Protein AF-T1EKC1-F1 (afdb_monomer_lite)

Radius of gyration: 12.85 Å; chains: 1; bounding box: 31×20×33 Å

Secondary structure (DSSP, 8-state):
--HHHHHHHHSTTS--SS--HHHHHHHHHHHTT-S---GGGHHHHHHHHHHT----

Sequence (56 aa):
KFQAWTLKNYGESGKTKTVTRNKYRKIVNILKGCDSLSGENSKLRFWVKAKGFMLG

Foldseek 3Di:
DVVVVC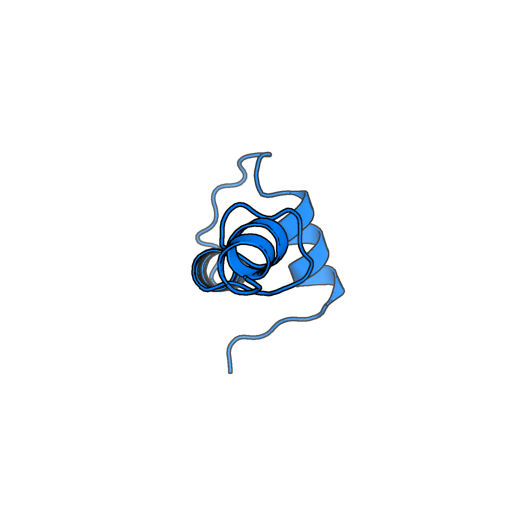CACVNPPHPDPDCHPVNVVVLVCLQVVVDDPPPPCVVVNVVSVVVVDDDD

pLDDT: mean 83.28, std 8.2, range [59.91, 93.38]

Structure (mmCIF, N/CA/C/O backbone):
data_AF-T1EKC1-F1
#
_entry.id   AF-T1EKC1-F1
#
loop_
_atom_site.group_PDB
_atom_site.id
_atom_site.type_symbol
_atom_site.label_atom_id
_atom_site.label_alt_id
_atom_site.label_comp_id
_atom_site.label_asym_id
_atom_site.label_entity_id
_atom_site.label_seq_id
_atom_site.pdbx_PDB_ins_code
_atom_site.Cartn_x
_atom_site.Cartn_y
_atom_site.Cartn_z
_atom_site.occupancy
_atom_site.B_iso_or_equiv
_atom_site.auth_seq_id
_atom_site.auth_comp_id
_atom_site.auth_asym_id
_atom_site.auth_atom_id
_atom_site.pdbx_PDB_model_num
ATOM 1 N N . LYS A 1 1 ? -20.371 -1.321 20.601 1.00 59.91 1 LYS A N 1
ATOM 2 C CA . LYS A 1 1 ? -19.225 -0.384 20.441 1.00 59.91 1 LYS A CA 1
ATOM 3 C C . LYS A 1 1 ? -17.990 -1.101 19.861 1.00 59.91 1 LYS A C 1
ATOM 5 O O . LYS A 1 1 ? -16.988 -1.228 20.546 1.00 59.91 1 LYS A O 1
ATOM 10 N N . PHE A 1 2 ? -18.039 -1.537 18.599 1.00 72.38 2 PHE A N 1
ATOM 11 C CA . PHE A 1 2 ? -16.885 -2.157 17.914 1.00 72.38 2 PHE A CA 1
ATOM 12 C C . PHE A 1 2 ? -16.391 -1.307 16.740 1.00 72.38 2 PHE A C 1
ATOM 14 O O . PHE A 1 2 ? -15.192 -1.136 16.571 1.00 72.38 2 PHE A O 1
ATOM 21 N N . GLN A 1 3 ? -17.307 -0.655 16.018 1.00 76.62 3 GLN A N 1
ATOM 22 C CA . GLN A 1 3 ? -17.016 0.172 14.843 1.00 76.62 3 GLN A CA 1
ATOM 23 C C . GLN A 1 3 ? -15.939 1.248 15.071 1.00 76.62 3 GLN A C 1
ATOM 25 O O . GLN A 1 3 ? -15.031 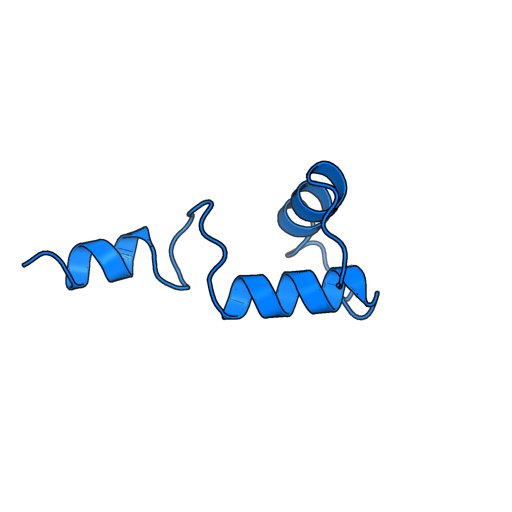1.372 14.257 1.00 76.62 3 GLN A O 1
ATOM 30 N N . ALA A 1 4 ? -15.986 1.990 16.183 1.00 83.31 4 ALA A N 1
ATOM 31 C CA . ALA A 1 4 ? -14.983 3.019 16.483 1.00 83.31 4 ALA A CA 1
ATOM 32 C C . ALA A 1 4 ? -13.584 2.424 16.727 1.00 83.31 4 ALA A C 1
ATOM 34 O O . ALA A 1 4 ? -12.583 2.959 16.253 1.00 83.31 4 ALA A O 1
ATOM 35 N N . TRP A 1 5 ? -13.511 1.288 17.426 1.00 81.88 5 TRP A N 1
ATOM 36 C CA . TRP A 1 5 ? -12.254 0.574 17.643 1.00 81.88 5 TRP A CA 1
ATOM 37 C C . TRP A 1 5 ? -11.731 -0.016 16.330 1.00 81.88 5 TRP A C 1
ATOM 39 O O . TRP A 1 5 ? -10.544 0.114 16.034 1.00 81.88 5 TRP A O 1
ATOM 49 N N . THR A 1 6 ? -12.608 -0.577 15.496 1.00 81.75 6 THR A N 1
ATOM 50 C CA . THR A 1 6 ? -12.237 -1.097 14.178 1.00 81.75 6 THR A CA 1
ATOM 51 C C . THR A 1 6 ? -11.717 0.014 13.272 1.00 81.75 6 THR A C 1
ATOM 53 O O . THR A 1 6 ? -10.652 -0.141 12.690 1.00 81.75 6 THR A O 1
ATOM 56 N N . LEU A 1 7 ? -12.385 1.168 13.198 1.00 79.94 7 LEU A N 1
ATOM 57 C CA . LEU A 1 7 ? -11.911 2.312 12.409 1.00 79.94 7 LEU A CA 1
ATOM 58 C C . LEU A 1 7 ? -10.569 2.851 12.920 1.00 79.94 7 LEU A C 1
ATOM 60 O O . LEU A 1 7 ? -9.702 3.186 12.119 1.00 79.94 7 LEU A O 1
ATOM 64 N N . LYS A 1 8 ? -10.355 2.872 14.239 1.00 81.62 8 LYS A N 1
ATOM 65 C CA . LYS A 1 8 ? -9.079 3.291 14.835 1.00 81.62 8 LYS A CA 1
ATOM 66 C C . LYS A 1 8 ? -7.925 2.343 14.488 1.00 81.62 8 LYS A C 1
ATOM 68 O O . LYS A 1 8 ? -6.820 2.804 14.218 1.00 81.62 8 LYS A O 1
ATOM 73 N N . ASN A 1 9 ? -8.163 1.030 14.515 1.00 81.31 9 ASN A N 1
ATOM 74 C CA . ASN A 1 9 ? -7.104 0.025 14.356 1.00 81.31 9 ASN A CA 1
ATOM 75 C C . ASN A 1 9 ? -6.924 -0.467 12.915 1.00 81.31 9 ASN A C 1
ATOM 77 O O . ASN A 1 9 ? -5.821 -0.864 12.552 1.00 81.31 9 ASN A O 1
ATOM 81 N N . TYR A 1 10 ? -7.981 -0.438 12.104 1.00 80.69 10 TYR A N 1
ATOM 82 C CA . TYR A 1 10 ? -8.027 -0.977 10.739 1.00 80.69 10 TYR A CA 1
ATOM 83 C C . TYR A 1 10 ? -8.366 0.072 9.672 1.00 80.69 10 TYR A C 1
ATOM 85 O O . TYR A 1 10 ? -8.327 -0.241 8.484 1.00 80.69 10 TYR A O 1
ATOM 93 N N . GLY A 1 11 ? -8.685 1.306 10.072 1.00 79.44 11 GLY A N 1
ATOM 94 C CA . GLY A 1 11 ? -8.935 2.411 9.151 1.00 79.44 11 GLY A CA 1
ATOM 95 C C . GLY A 1 11 ? -7.663 2.980 8.521 1.00 79.44 11 GLY A C 1
ATOM 96 O O . GLY A 1 11 ? -6.544 2.540 8.781 1.00 79.44 11 GLY A O 1
ATOM 97 N N . GLU A 1 12 ? -7.845 4.000 7.684 1.00 79.44 12 GLU A N 1
ATOM 98 C CA . GLU A 1 12 ? -6.795 4.584 6.834 1.00 79.44 12 GLU A CA 1
ATOM 99 C C . GLU A 1 12 ? -5.612 5.193 7.613 1.00 79.44 12 GLU A C 1
ATOM 101 O O . GLU A 1 12 ? -4.495 5.231 7.099 1.00 79.44 12 GLU A O 1
ATOM 106 N N . SER A 1 13 ? -5.832 5.645 8.851 1.00 75.75 13 SER A N 1
ATOM 107 C CA . SER A 1 13 ? -4.795 6.210 9.730 1.00 75.75 13 SER A CA 1
ATOM 108 C C . SER A 1 13 ? -4.093 5.167 10.609 1.00 75.75 13 SER A C 1
ATOM 110 O O . SER A 1 13 ? -3.097 5.477 11.268 1.00 75.75 13 SER A O 1
ATOM 112 N N . GLY A 1 14 ? -4.586 3.926 10.633 1.00 75.12 14 GLY A N 1
ATOM 113 C CA . GLY A 1 14 ? -4.034 2.867 11.466 1.00 75.12 14 GLY A CA 1
ATOM 114 C C . GLY A 1 14 ? -2.696 2.337 10.936 1.00 75.12 14 GLY A C 1
ATOM 115 O O . GLY A 1 14 ? -2.512 2.104 9.738 1.00 75.12 14 GLY A O 1
ATOM 116 N N . LYS A 1 15 ? -1.753 2.044 11.841 1.00 73.88 15 LYS A N 1
ATOM 117 C CA . LYS A 1 15 ? -0.482 1.359 11.522 1.00 73.88 15 LYS A CA 1
ATOM 118 C C . LYS A 1 15 ? -0.686 -0.157 11.420 1.00 73.88 15 LYS A C 1
ATOM 120 O O . LYS A 1 15 ? -0.171 -0.937 12.210 1.00 73.88 15 LYS A O 1
ATOM 125 N N . THR A 1 16 ? -1.480 -0.563 10.440 1.00 76.56 16 THR A N 1
ATOM 126 C CA . THR A 1 16 ? -1.985 -1.932 10.251 1.00 76.56 16 THR A CA 1
ATOM 127 C C . THR A 1 16 ? -1.430 -2.540 8.960 1.00 76.56 16 THR A C 1
ATOM 129 O O . THR A 1 16 ? -1.100 -1.830 8.003 1.00 76.56 16 THR A O 1
ATOM 132 N N . LYS A 1 17 ? -1.332 -3.875 8.910 1.00 74.88 17 LYS A N 1
ATOM 133 C CA . LYS A 1 17 ? -0.948 -4.631 7.700 1.00 74.88 17 LYS A CA 1
ATOM 134 C C . LYS A 1 17 ? -2.082 -4.733 6.670 1.00 74.88 17 LYS A C 1
ATOM 136 O O . LYS A 1 17 ? -1.858 -5.241 5.578 1.00 74.88 17 LYS A O 1
ATOM 141 N N . THR A 1 18 ? -3.273 -4.240 7.003 1.00 85.00 18 THR A N 1
ATOM 142 C CA . THR A 1 18 ? -4.429 -4.224 6.104 1.00 85.00 18 THR A CA 1
ATOM 143 C C . THR A 1 18 ? -4.169 -3.259 4.954 1.00 85.00 18 THR A C 1
ATOM 145 O O . THR A 1 18 ? -3.680 -2.134 5.148 1.00 85.00 18 THR A O 1
ATOM 148 N N . VAL A 1 19 ? -4.481 -3.714 3.743 1.00 86.25 19 VAL A N 1
ATOM 149 C CA . VAL A 1 19 ? -4.472 -2.877 2.546 1.00 86.25 19 VAL A CA 1
ATOM 150 C C . VAL A 1 19 ? -5.795 -2.126 2.505 1.00 86.25 19 VAL A C 1
ATOM 152 O O . VAL A 1 19 ? -6.821 -2.649 2.089 1.00 86.25 19 VAL A O 1
ATOM 155 N N . THR A 1 20 ? -5.764 -0.900 3.009 1.00 89.06 20 THR A N 1
ATOM 156 C CA . THR A 1 20 ? -6.886 0.036 2.953 1.00 89.06 20 THR A CA 1
ATOM 157 C C . THR A 1 20 ? -7.001 0.652 1.553 1.00 89.06 20 THR A C 1
ATOM 159 O O . THR A 1 20 ? -6.135 0.432 0.698 1.00 89.06 20 THR A O 1
ATOM 162 N N . ARG A 1 21 ? -8.038 1.455 1.283 1.00 88.94 21 ARG A N 1
ATOM 163 C CA . ARG A 1 21 ? -8.245 2.027 -0.058 1.00 88.94 21 ARG A CA 1
ATOM 164 C C . ARG A 1 21 ? -7.121 2.993 -0.428 1.00 88.94 21 ARG A C 1
ATOM 166 O O . ARG A 1 21 ? -6.664 2.976 -1.570 1.00 88.94 21 ARG A O 1
ATOM 173 N N . ASN A 1 22 ? -6.642 3.804 0.516 1.00 87.81 22 ASN A N 1
ATOM 174 C CA . ASN A 1 22 ? -5.526 4.709 0.247 1.00 87.81 22 ASN A CA 1
ATOM 175 C C . ASN A 1 22 ? -4.212 3.939 0.068 1.00 87.81 22 ASN A C 1
ATOM 177 O O . ASN A 1 22 ? -3.434 4.236 -0.837 1.00 87.81 22 ASN A O 1
ATOM 181 N N . LYS A 1 23 ? -3.981 2.897 0.882 1.00 89.44 23 LYS A N 1
ATOM 182 C CA . LYS A 1 23 ? -2.792 2.048 0.733 1.00 89.44 23 LYS A CA 1
ATOM 183 C C . LYS A 1 23 ? -2.791 1.335 -0.617 1.00 89.44 23 LYS A C 1
ATOM 185 O O . LYS A 1 23 ? -1.753 1.318 -1.264 1.00 89.44 23 LYS A O 1
ATOM 190 N N . TYR A 1 24 ? -3.941 0.844 -1.081 1.00 91.19 24 TYR A N 1
ATOM 191 C CA . TYR A 1 24 ? -4.089 0.288 -2.426 1.00 91.19 24 TYR A CA 1
ATOM 192 C C . TYR A 1 24 ? -3.674 1.289 -3.509 1.00 91.19 24 TYR A C 1
ATOM 194 O O . TYR A 1 24 ? -2.852 0.953 -4.354 1.00 91.19 24 TYR A O 1
ATOM 202 N N . ARG A 1 25 ? -4.161 2.538 -3.457 1.00 90.38 25 ARG A N 1
ATOM 203 C CA . ARG A 1 25 ? -3.772 3.580 -4.429 1.00 90.38 25 ARG A CA 1
ATOM 204 C C . ARG A 1 25 ? -2.260 3.808 -4.456 1.00 90.38 25 ARG A C 1
ATOM 206 O O . ARG A 1 25 ? -1.681 3.869 -5.533 1.00 90.38 25 ARG A O 1
ATOM 213 N N . LYS A 1 26 ? -1.616 3.859 -3.285 1.00 89.94 26 LYS A N 1
ATOM 214 C CA . LYS A 1 26 ? -0.150 3.951 -3.188 1.00 89.94 26 LYS A CA 1
ATOM 215 C C . LYS A 1 26 ? 0.546 2.727 -3.787 1.00 89.94 26 LYS A C 1
ATOM 217 O O . LYS A 1 26 ? 1.499 2.880 -4.532 1.00 89.94 26 LYS A O 1
ATOM 222 N N . ILE A 1 27 ? 0.062 1.515 -3.511 1.00 91.44 27 ILE A N 1
ATOM 223 C CA . ILE A 1 27 ? 0.614 0.287 -4.109 1.00 91.44 27 ILE A CA 1
ATOM 224 C C . ILE A 1 27 ? 0.516 0.352 -5.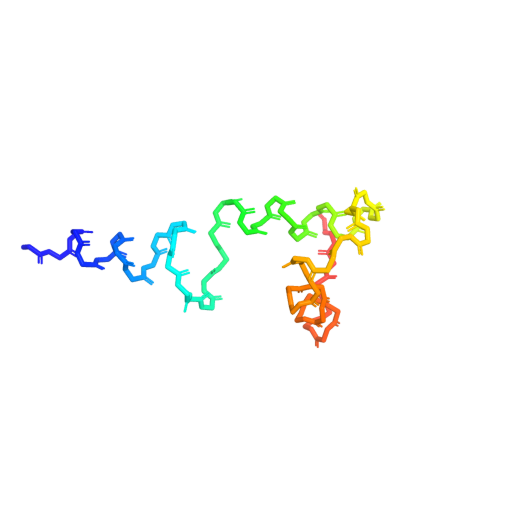638 1.00 91.44 27 ILE A C 1
ATOM 226 O O . ILE A 1 27 ? 1.503 0.097 -6.315 1.00 91.44 27 ILE A O 1
ATOM 230 N N . VAL A 1 28 ? -0.633 0.755 -6.186 1.00 92.81 28 VAL A N 1
ATOM 231 C CA . VAL A 1 28 ? -0.815 0.914 -7.637 1.00 92.81 28 VAL A CA 1
ATOM 232 C C . VAL A 1 28 ? 0.151 1.952 -8.212 1.00 92.81 28 VAL A C 1
ATOM 234 O O . VAL A 1 28 ? 0.768 1.690 -9.240 1.00 92.81 28 VAL A O 1
ATOM 237 N N . ASN A 1 29 ? 0.329 3.098 -7.553 1.00 90.94 29 ASN A N 1
ATOM 238 C CA . ASN A 1 29 ? 1.274 4.127 -7.996 1.00 90.94 29 ASN A CA 1
ATOM 239 C C . ASN A 1 29 ? 2.728 3.630 -7.969 1.00 90.94 29 ASN A C 1
ATOM 241 O O . ASN A 1 29 ? 3.466 3.872 -8.925 1.00 90.94 29 ASN A O 1
ATOM 245 N N . ILE A 1 30 ? 3.113 2.873 -6.933 1.00 91.06 30 ILE A N 1
ATOM 246 C CA . ILE A 1 30 ? 4.415 2.195 -6.843 1.00 91.06 30 ILE A CA 1
ATOM 247 C C . ILE A 1 30 ? 4.605 1.226 -8.012 1.00 91.06 30 ILE A C 1
ATOM 249 O O . ILE A 1 30 ? 5.655 1.250 -8.649 1.00 91.06 30 ILE A O 1
ATOM 253 N N . LEU A 1 31 ? 3.609 0.384 -8.300 1.00 90.75 31 LEU A N 1
ATOM 254 C CA . LEU A 1 31 ? 3.691 -0.609 -9.376 1.00 90.75 31 LEU A CA 1
ATOM 255 C C . LEU A 1 31 ? 3.726 0.037 -10.767 1.00 90.75 31 LEU A C 1
ATOM 257 O O . LEU A 1 31 ? 4.377 -0.489 -11.661 1.00 90.75 31 LEU A O 1
ATOM 261 N N . LYS A 1 32 ? 3.083 1.196 -10.937 1.00 90.69 32 LYS A N 1
ATOM 262 C CA . LYS A 1 32 ? 3.143 1.999 -12.169 1.00 90.69 32 LYS A CA 1
ATOM 263 C C . LYS A 1 32 ? 4.432 2.814 -12.314 1.00 90.69 32 LYS A C 1
AT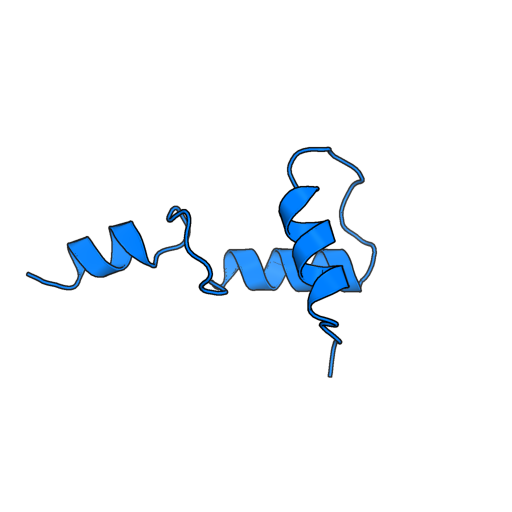OM 265 O O . LYS A 1 32 ? 4.643 3.414 -13.360 1.00 90.69 32 LYS A O 1
ATOM 270 N N . GLY A 1 33 ? 5.269 2.885 -11.277 1.00 86.00 33 GLY A N 1
ATOM 271 C CA . GLY A 1 33 ? 6.465 3.732 -11.270 1.00 86.00 33 GLY A CA 1
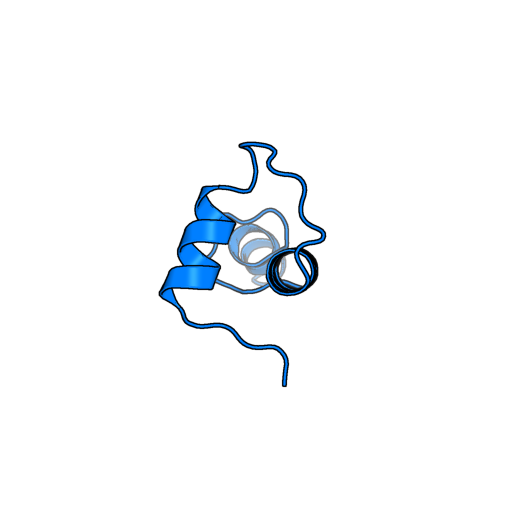ATOM 272 C C . GLY A 1 33 ? 6.178 5.235 -11.149 1.00 86.00 33 GLY A C 1
ATOM 273 O O . GLY A 1 33 ? 7.091 6.034 -11.319 1.00 86.00 33 GLY A O 1
ATOM 274 N N . CYS A 1 34 ? 4.939 5.630 -10.834 1.00 82.12 34 CYS A N 1
ATOM 275 C CA . CYS A 1 34 ? 4.550 7.034 -10.651 1.00 82.12 34 CYS A CA 1
ATOM 276 C C . CYS A 1 34 ? 4.844 7.571 -9.242 1.00 82.12 34 CYS A C 1
ATOM 278 O O . CYS A 1 34 ? 4.665 8.763 -8.998 1.00 82.12 34 CYS A O 1
ATOM 280 N N . ASP A 1 35 ? 5.233 6.716 -8.294 1.00 77.81 35 ASP A N 1
ATOM 281 C CA . ASP A 1 35 ? 5.575 7.167 -6.945 1.00 77.81 35 ASP A CA 1
ATOM 282 C C . ASP A 1 35 ? 6.887 7.959 -6.966 1.00 77.81 35 ASP A C 1
ATOM 284 O O . ASP A 1 35 ? 7.924 7.480 -7.435 1.00 77.81 35 ASP A O 1
ATOM 288 N N . SER A 1 36 ? 6.844 9.176 -6.427 1.00 65.94 36 SER A N 1
ATOM 289 C CA . SER A 1 36 ? 8.034 9.987 -6.227 1.00 65.94 36 SER A CA 1
ATOM 290 C C . SER A 1 36 ? 8.984 9.265 -5.268 1.00 65.94 36 SER A C 1
ATOM 292 O O . SER A 1 36 ? 8.567 8.663 -4.279 1.00 65.94 36 SER A O 1
ATOM 294 N N . LEU A 1 37 ? 10.293 9.343 -5.531 1.00 65.88 37 LEU A N 1
ATOM 295 C CA . LEU A 1 37 ? 11.359 8.760 -4.697 1.00 65.88 37 LEU A CA 1
ATOM 296 C C . LEU A 1 37 ? 11.455 9.379 -3.284 1.00 65.88 37 LEU A C 1
ATOM 298 O O . LEU A 1 37 ? 12.449 9.177 -2.589 1.00 65.88 37 LEU A O 1
ATOM 302 N N . SER A 1 38 ? 10.433 10.120 -2.852 1.00 64.50 38 SER A N 1
ATOM 303 C CA . SER A 1 38 ? 10.338 10.686 -1.517 1.00 64.50 38 SER A CA 1
ATOM 304 C C . SER A 1 38 ? 10.454 9.580 -0.468 1.00 64.50 38 SER A C 1
ATOM 306 O O . SER A 1 38 ? 9.771 8.550 -0.523 1.00 64.50 38 SER A O 1
ATOM 308 N N . GLY A 1 39 ? 11.333 9.802 0.510 1.00 69.88 39 GLY A N 1
ATOM 309 C CA . GLY A 1 39 ? 11.659 8.827 1.549 1.00 69.88 39 GLY A CA 1
ATOM 310 C C . GLY A 1 39 ? 10.445 8.351 2.356 1.00 69.88 39 GLY A C 1
ATOM 311 O O . GLY A 1 39 ? 10.479 7.244 2.901 1.00 69.88 39 GLY A O 1
ATOM 312 N N . GLU A 1 40 ? 9.351 9.117 2.369 1.00 74.88 40 GLU A N 1
ATOM 313 C CA . GLU A 1 40 ? 8.126 8.835 3.124 1.00 74.88 40 GLU A CA 1
ATOM 314 C C . GLU A 1 40 ? 7.486 7.472 2.802 1.00 74.88 40 GLU A C 1
ATOM 316 O O . GLU A 1 40 ? 6.953 6.814 3.700 1.00 74.88 40 GLU A O 1
ATOM 321 N N . ASN A 1 41 ? 7.587 6.984 1.557 1.00 81.75 41 ASN A N 1
ATOM 322 C CA . ASN A 1 41 ? 6.990 5.705 1.140 1.00 81.75 41 ASN A CA 1
ATOM 323 C C . ASN A 1 41 ? 7.988 4.525 1.112 1.00 81.75 41 ASN A C 1
ATOM 325 O O . ASN A 1 41 ? 7.621 3.420 0.707 1.00 81.75 41 ASN A O 1
ATOM 329 N N . SER A 1 42 ? 9.229 4.695 1.587 1.00 86.00 42 SER A N 1
ATOM 330 C CA . SER A 1 42 ? 10.304 3.687 1.456 1.00 86.00 42 SER A CA 1
ATOM 331 C C . SER A 1 42 ? 9.951 2.310 2.035 1.00 86.00 42 SER A C 1
ATOM 333 O O . SER A 1 42 ? 10.156 1.285 1.381 1.00 86.00 42 SER A O 1
ATOM 335 N N . LYS A 1 43 ? 9.357 2.267 3.237 1.00 88.56 43 LYS A N 1
ATOM 336 C CA . LYS A 1 43 ? 8.925 1.010 3.884 1.00 88.56 43 LYS A CA 1
ATOM 337 C C . LYS A 1 43 ? 7.814 0.316 3.103 1.00 88.56 43 LYS A C 1
ATOM 339 O O . LYS A 1 43 ? 7.833 -0.905 2.959 1.00 88.56 43 LYS A O 1
ATOM 344 N N . LEU A 1 44 ? 6.855 1.095 2.597 1.00 87.56 44 LEU A N 1
ATOM 345 C CA . LEU A 1 44 ? 5.766 0.567 1.782 1.00 87.56 44 LEU A CA 1
ATOM 346 C C . LEU A 1 44 ? 6.320 -0.005 0.477 1.00 87.56 44 LEU A C 1
ATOM 348 O O . LEU A 1 44 ? 5.986 -1.129 0.129 1.00 87.56 44 LEU A O 1
ATOM 352 N N . ARG A 1 45 ? 7.228 0.712 -0.194 1.00 89.38 45 ARG A N 1
ATOM 353 C CA . ARG A 1 45 ? 7.868 0.255 -1.432 1.00 89.38 45 ARG A CA 1
ATOM 354 C C . ARG A 1 45 ? 8.655 -1.037 -1.235 1.00 89.38 45 ARG A C 1
ATOM 356 O O . ARG A 1 45 ? 8.538 -1.946 -2.051 1.00 89.38 45 ARG A O 1
ATOM 363 N N . PHE A 1 46 ? 9.414 -1.135 -0.144 1.00 91.06 46 PHE A N 1
ATOM 364 C CA . PHE A 1 46 ? 10.112 -2.367 0.221 1.00 91.06 46 PHE A CA 1
ATOM 365 C C . PHE A 1 46 ? 9.130 -3.525 0.423 1.00 91.06 46 PHE A C 1
ATOM 367 O O . PHE A 1 46 ? 9.305 -4.588 -0.162 1.00 91.06 46 PHE A O 1
ATOM 374 N N . TRP A 1 47 ? 8.061 -3.306 1.193 1.00 91.25 47 TRP A N 1
ATOM 375 C CA . TRP A 1 47 ? 7.049 -4.330 1.446 1.00 91.25 47 TRP A CA 1
ATOM 376 C C . TRP A 1 47 ? 6.323 -4.777 0.170 1.00 91.25 47 TRP A C 1
ATOM 378 O O . TRP A 1 47 ? 6.133 -5.975 -0.023 1.00 91.25 47 TRP A O 1
ATOM 388 N N . VAL A 1 48 ? 5.967 -3.837 -0.714 1.00 91.69 48 VAL A N 1
ATOM 389 C CA . VAL A 1 48 ? 5.333 -4.123 -2.011 1.00 91.69 48 VAL A CA 1
ATOM 390 C C . VAL A 1 48 ? 6.232 -5.010 -2.869 1.00 91.69 48 VAL A C 1
ATOM 392 O O . VAL A 1 48 ? 5.777 -6.040 -3.361 1.00 91.69 48 VAL A O 1
ATOM 395 N N . LYS A 1 49 ? 7.518 -4.654 -2.988 1.00 89.56 49 LYS A N 1
ATOM 396 C CA . LYS A 1 49 ? 8.501 -5.452 -3.732 1.00 89.56 49 LYS A CA 1
ATOM 397 C C . LYS A 1 49 ? 8.700 -6.837 -3.111 1.00 89.56 49 LYS A C 1
ATOM 399 O O . LYS A 1 49 ? 8.640 -7.830 -3.820 1.00 89.56 49 LYS A O 1
ATOM 404 N N . ALA A 1 50 ? 8.869 -6.913 -1.791 1.00 93.38 50 ALA A N 1
ATOM 405 C CA . ALA A 1 50 ? 9.084 -8.172 -1.074 1.00 93.38 50 ALA A CA 1
ATOM 406 C C . ALA A 1 50 ? 7.883 -9.130 -1.143 1.00 93.38 50 ALA A C 1
ATOM 408 O O . ALA A 1 50 ? 8.054 -10.340 -1.035 1.00 93.38 50 ALA A O 1
ATOM 409 N N . LYS A 1 51 ? 6.662 -8.601 -1.289 1.00 92.62 51 LYS A N 1
ATOM 410 C CA . LYS A 1 51 ? 5.445 -9.409 -1.433 1.00 92.62 51 LYS A CA 1
ATOM 411 C C . LYS A 1 51 ? 5.129 -9.814 -2.868 1.00 92.62 51 LYS A C 1
ATOM 413 O O . LYS A 1 51 ? 4.244 -10.642 -3.040 1.00 92.62 51 LYS A O 1
ATOM 418 N N . GLY A 1 52 ? 5.833 -9.268 -3.860 1.00 91.50 52 GLY A N 1
ATOM 419 C CA . GLY A 1 52 ? 5.615 -9.617 -5.262 1.00 91.50 52 GLY A CA 1
ATOM 420 C C . GLY A 1 52 ? 4.239 -9.196 -5.775 1.00 91.50 52 GLY A C 1
ATOM 421 O O . GLY A 1 52 ? 3.622 -9.934 -6.533 1.00 91.50 52 GLY A O 1
ATOM 422 N N . PHE A 1 53 ? 3.724 -8.039 -5.339 1.00 90.25 53 PHE A N 1
ATOM 423 C CA . PHE A 1 53 ? 2.474 -7.525 -5.901 1.00 90.25 53 PHE A CA 1
ATOM 424 C C . PHE A 1 53 ? 2.628 -7.276 -7.402 1.00 90.25 53 PHE A C 1
ATOM 426 O O . PHE A 1 53 ? 3.630 -6.719 -7.849 1.00 90.25 53 PHE A O 1
ATOM 433 N N . MET A 1 54 ? 1.595 -7.633 -8.156 1.00 89.44 54 MET A N 1
ATOM 434 C CA . MET A 1 54 ? 1.485 -7.390 -9.589 1.00 89.44 54 MET A CA 1
ATOM 435 C C . MET A 1 54 ? 0.121 -6.761 -9.873 1.00 89.44 54 MET A C 1
ATOM 437 O O . MET A 1 54 ? -0.837 -6.988 -9.130 1.00 89.44 54 MET A O 1
ATOM 441 N N . LEU A 1 55 ? 0.044 -5.936 -10.916 1.00 86.81 55 LEU A N 1
ATOM 442 C CA . LEU A 1 55 ? -1.238 -5.492 -11.456 1.00 86.81 55 LEU A CA 1
ATOM 443 C C . LEU A 1 55 ? -1.754 -6.627 -12.346 1.00 86.81 55 LEU A C 1
ATOM 445 O O . LEU A 1 55 ? -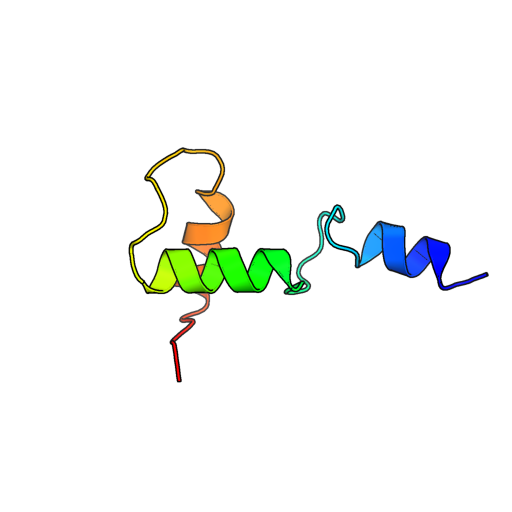1.056 -7.018 -13.279 1.00 86.81 55 LEU A O 1
ATOM 449 N N . GLY A 1 56 ? -2.909 -7.183 -11.987 1.00 75.44 56 GLY A N 1
ATOM 450 C CA . GLY A 1 56 ? -3.657 -8.142 -12.801 1.00 75.44 56 GLY A CA 1
ATOM 451 C C . GLY A 1 56 ? -4.749 -7.443 -13.588 1.00 75.44 56 GLY A C 1
ATOM 452 O O . GLY A 1 56 ? -5.258 -6.417 -13.074 1.00 75.44 56 GLY A O 1
#

Organism: Helobdella robusta (NCBI:txid6412)